Protein AF-A0A074K0G5-F1 (afdb_monomer)

Organism: NCBI:txid1353528

Structure (mmCIF, N/CA/C/O backbone):
data_AF-A0A074K0G5-F1
#
_entry.id   AF-A0A074K0G5-F1
#
loop_
_atom_site.group_PDB
_atom_site.id
_atom_site.type_symbol
_atom_site.label_atom_id
_atom_site.label_alt_id
_atom_site.label_comp_id
_atom_site.label_asym_id
_atom_site.label_entity_id
_atom_site.label_seq_id
_atom_site.pdbx_PDB_ins_code
_atom_site.Cartn_x
_atom_site.Cartn_y
_atom_site.Cartn_z
_atom_site.occupancy
_atom_site.B_iso_or_equiv
_atom_site.auth_seq_id
_atom_site.auth_comp_id
_atom_site.auth_asym_id
_atom_site.auth_atom_id
_atom_site.pdbx_PDB_model_num
ATOM 1 N N . MET A 1 1 ? 4.547 -1.823 -17.440 1.00 55.53 1 MET A N 1
ATOM 2 C CA . MET A 1 1 ? 3.333 -1.815 -16.593 1.00 55.53 1 MET A CA 1
ATOM 3 C C . MET A 1 1 ? 3.706 -0.915 -15.450 1.00 55.53 1 MET A C 1
ATOM 5 O O . MET A 1 1 ? 4.652 -1.234 -14.742 1.00 55.53 1 MET A O 1
ATOM 9 N N . GLU A 1 2 ? 3.093 0.258 -15.399 1.00 66.31 2 GLU A N 1
ATOM 10 C CA . GLU A 1 2 ? 3.555 1.358 -14.555 1.00 66.31 2 GLU A CA 1
ATOM 11 C C . GLU A 1 2 ? 2.892 1.267 -13.178 1.00 66.31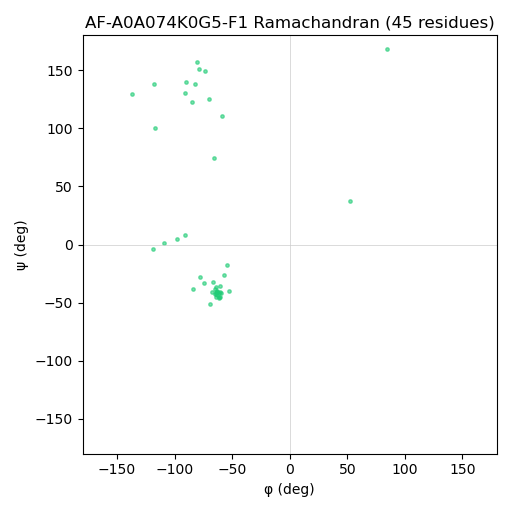 2 GLU A C 1
ATOM 13 O O . GLU A 1 2 ? 1.711 0.939 -13.085 1.00 66.31 2 GLU A O 1
ATOM 18 N N . ALA A 1 3 ? 3.644 1.548 -12.111 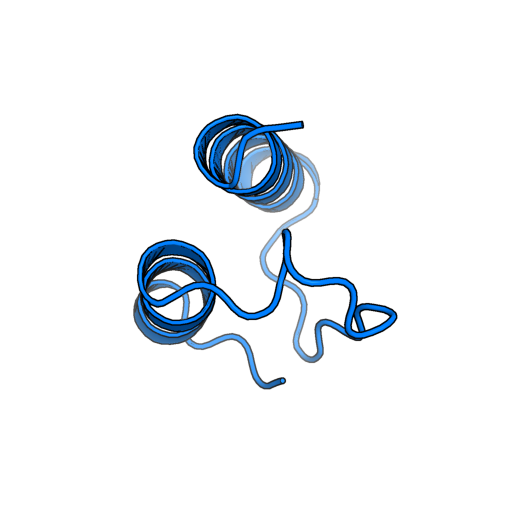1.00 69.56 3 ALA A N 1
ATOM 19 C CA . ALA A 1 3 ? 3.164 1.465 -10.726 1.00 69.56 3 ALA A CA 1
ATOM 20 C C . ALA A 1 3 ? 1.919 2.338 -10.461 1.00 69.56 3 ALA A C 1
ATOM 22 O O . ALA A 1 3 ? 1.106 2.018 -9.597 1.00 69.56 3 ALA A O 1
ATOM 23 N N . GLU A 1 4 ? 1.745 3.406 -11.241 1.00 74.56 4 GLU A N 1
ATOM 24 C CA . GLU A 1 4 ? 0.593 4.310 -11.199 1.00 74.56 4 GLU A CA 1
ATOM 25 C C . GLU A 1 4 ? -0.732 3.586 -11.490 1.00 74.56 4 GLU A C 1
ATOM 27 O O . GLU A 1 4 ? -1.698 3.748 -10.748 1.00 74.56 4 GLU A O 1
ATOM 32 N N . PHE A 1 5 ? -0.747 2.676 -12.469 1.00 80.38 5 PHE A N 1
ATOM 33 C CA . PHE A 1 5 ? -1.929 1.867 -12.782 1.00 80.38 5 PHE A CA 1
ATOM 34 C C . PHE A 1 5 ? -2.326 0.956 -11.612 1.00 80.38 5 PHE A C 1
ATOM 36 O O . PHE A 1 5 ? -3.504 0.825 -11.285 1.00 80.38 5 PHE A O 1
ATOM 43 N N . CYS A 1 6 ? -1.345 0.342 -10.942 1.00 81.31 6 CYS A N 1
ATOM 44 C CA . CYS A 1 6 ? -1.618 -0.502 -9.780 1.00 81.31 6 CYS A CA 1
ATOM 45 C C . CYS A 1 6 ? -2.233 0.312 -8.632 1.00 81.31 6 CYS A C 1
ATOM 47 O O . CYS A 1 6 ? -3.161 -0.163 -7.977 1.00 81.31 6 CYS A O 1
ATOM 49 N N . VAL A 1 7 ? -1.756 1.541 -8.406 1.00 82.06 7 VAL A N 1
ATOM 50 C CA . VAL A 1 7 ? -2.298 2.438 -7.373 1.00 82.06 7 VAL A CA 1
ATOM 51 C C . VAL A 1 7 ? -3.747 2.823 -7.672 1.00 82.06 7 VAL A C 1
ATOM 53 O O . VAL A 1 7 ? -4.572 2.792 -6.760 1.00 82.06 7 VAL A O 1
ATOM 56 N N . GLU A 1 8 ? -4.081 3.139 -8.923 1.00 86.31 8 GLU A N 1
ATOM 57 C CA . GLU A 1 8 ? -5.464 3.446 -9.316 1.00 86.31 8 GLU A CA 1
ATOM 58 C C . GLU A 1 8 ? -6.403 2.262 -9.061 1.00 86.31 8 GLU A C 1
ATOM 60 O O . GLU A 1 8 ? -7.468 2.424 -8.460 1.00 86.31 8 GLU A O 1
ATOM 65 N N . VAL A 1 9 ? -5.984 1.053 -9.443 1.00 86.12 9 VAL A N 1
ATOM 66 C CA . VAL A 1 9 ? -6.764 -0.172 -9.216 1.00 86.12 9 VAL A CA 1
ATOM 67 C C . VAL A 1 9 ? -6.951 -0.452 -7.722 1.00 86.12 9 VAL A C 1
ATOM 69 O O . VAL A 1 9 ? -8.048 -0.823 -7.303 1.00 86.12 9 VAL A O 1
ATOM 72 N N . LEU A 1 10 ? -5.917 -0.243 -6.900 1.00 84.50 10 LEU A N 1
ATOM 73 C CA . LEU A 1 10 ? -6.012 -0.390 -5.446 1.00 84.50 10 LEU A CA 1
ATOM 74 C C . LEU A 1 10 ? -7.024 0.596 -4.848 1.00 84.50 10 LEU A C 1
ATOM 76 O O . LEU A 1 10 ? -7.849 0.204 -4.024 1.00 84.50 10 LEU A O 1
ATOM 80 N N . GLN A 1 11 ? -6.990 1.861 -5.272 1.00 86.88 11 GLN A N 1
ATOM 81 C CA . GLN A 1 11 ? -7.914 2.884 -4.779 1.00 86.88 11 GLN A CA 1
ATOM 82 C C . GLN A 1 11 ? -9.365 2.580 -5.167 1.00 86.88 11 GLN A C 1
ATOM 84 O O . GLN A 1 11 ? -10.256 2.690 -4.323 1.00 86.88 11 GLN A O 1
ATOM 89 N N . ASP A 1 12 ? -9.608 2.147 -6.406 1.00 90.50 12 ASP A N 1
ATOM 90 C CA . ASP A 1 12 ? -10.942 1.735 -6.857 1.00 90.50 12 ASP A CA 1
ATOM 91 C C . ASP A 1 12 ? -11.443 0.503 -6.081 1.00 90.50 12 ASP A C 1
ATOM 93 O O . ASP A 1 12 ? -12.596 0.463 -5.647 1.00 90.50 12 ASP A O 1
ATOM 97 N N . ALA A 1 13 ? -10.572 -0.473 -5.811 1.00 87.12 13 ALA A N 1
ATOM 98 C CA . ALA A 1 13 ? -10.918 -1.641 -5.004 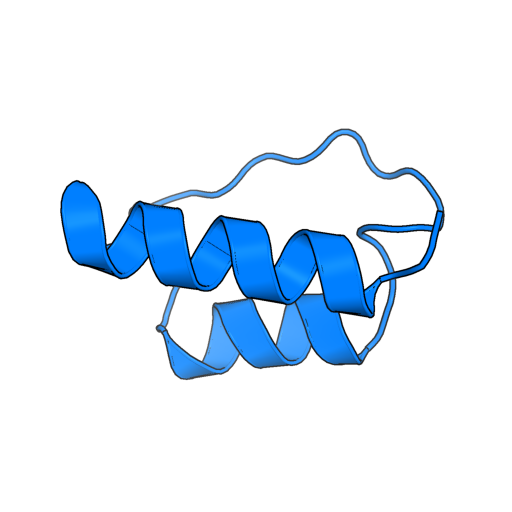1.00 87.12 13 ALA A CA 1
ATOM 99 C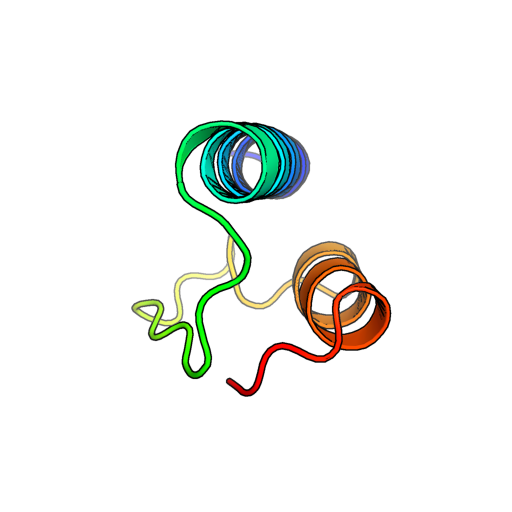 C . ALA A 1 13 ? -11.265 -1.270 -3.551 1.00 87.12 13 ALA A C 1
ATOM 101 O O . ALA A 1 13 ? -12.285 -1.732 -3.037 1.00 87.12 13 ALA A O 1
ATOM 102 N N . ILE A 1 14 ? -10.480 -0.400 -2.907 1.00 87.75 14 ILE A N 1
ATOM 103 C CA . ILE A 1 14 ? -10.770 0.093 -1.551 1.00 87.75 14 ILE A CA 1
ATOM 104 C C . ILE A 1 14 ? -12.104 0.849 -1.524 1.00 87.75 14 ILE A C 1
ATOM 106 O O . ILE A 1 14 ? -12.904 0.649 -0.610 1.00 87.75 14 ILE A O 1
ATOM 110 N N . ALA A 1 15 ? -12.381 1.680 -2.533 1.00 90.56 15 ALA A N 1
ATOM 111 C CA . ALA A 1 15 ? -13.635 2.424 -2.617 1.00 90.56 15 ALA A CA 1
ATOM 112 C C . ALA A 1 15 ? -14.860 1.504 -2.774 1.00 90.56 15 ALA A C 1
ATOM 114 O O . ALA A 1 15 ? -15.918 1.790 -2.215 1.00 90.56 15 ALA A O 1
ATOM 115 N N . ARG A 1 16 ? -14.728 0.397 -3.517 1.00 91.81 16 ARG A N 1
ATOM 116 C CA . ARG A 1 16 ? -15.832 -0.543 -3.788 1.00 91.81 16 ARG A CA 1
ATOM 117 C C . ARG A 1 16 ? -16.056 -1.572 -2.688 1.00 91.81 16 ARG A C 1
ATOM 119 O O . ARG A 1 16 ? -17.201 -1.932 -2.427 1.00 91.81 16 ARG A O 1
ATOM 126 N N . TYR A 1 17 ? -14.983 -2.070 -2.083 1.00 88.56 17 TYR A N 1
ATOM 127 C CA . TYR A 1 17 ? -15.026 -3.243 -1.203 1.00 88.56 17 TYR A CA 1
ATOM 128 C C . TYR A 1 17 ? -14.586 -2.947 0.232 1.00 88.56 17 TYR A C 1
ATOM 130 O O . TYR A 1 17 ? -14.685 -3.816 1.097 1.00 88.56 17 TYR A O 1
ATOM 138 N N . GLY A 1 18 ? -14.148 -1.718 0.503 1.00 84.44 18 GLY A N 1
ATOM 139 C CA . GLY A 1 18 ? -13.560 -1.333 1.774 1.00 84.44 18 GLY A CA 1
ATOM 140 C C . GLY A 1 18 ? -12.070 -1.660 1.850 1.00 84.44 18 GLY A C 1
ATOM 141 O O . GLY A 1 18 ? -11.492 -2.357 1.015 1.00 84.44 18 GLY A O 1
ATOM 142 N N . LYS A 1 19 ? -11.435 -1.106 2.880 1.00 84.38 19 LYS A N 1
ATOM 143 C CA . LYS A 1 19 ? -10.007 -1.262 3.150 1.00 84.38 19 LYS A CA 1
ATOM 144 C C . LYS A 1 19 ? -9.699 -2.705 3.596 1.00 84.38 19 LYS A C 1
ATOM 146 O O . LYS A 1 19 ? -10.273 -3.143 4.595 1.00 84.38 19 LYS A O 1
ATOM 151 N N . PRO A 1 20 ? -8.771 -3.421 2.937 1.00 82.44 20 PRO A N 1
ATOM 152 C CA . PRO A 1 20 ? -8.300 -4.712 3.425 1.00 82.44 20 PRO A CA 1
ATOM 153 C C . PRO A 1 20 ? -7.384 -4.542 4.646 1.00 82.44 20 PRO A C 1
ATOM 155 O O . PRO A 1 20 ? -6.648 -3.563 4.756 1.00 82.44 20 PRO A O 1
ATOM 158 N N . GLU A 1 21 ? -7.382 -5.516 5.557 1.00 75.69 21 GLU A N 1
ATOM 159 C CA . GLU A 1 21 ? -6.439 -5.520 6.688 1.00 75.69 21 GLU A CA 1
ATOM 160 C C . GLU A 1 21 ? -5.010 -5.899 6.261 1.00 75.69 21 GLU A C 1
ATOM 162 O O . GLU A 1 21 ? -4.043 -5.396 6.837 1.00 75.69 21 GLU A O 1
ATOM 167 N N . ILE A 1 22 ? -4.878 -6.771 5.253 1.00 74.25 22 ILE A N 1
ATOM 168 C CA . ILE A 1 22 ? -3.605 -7.289 4.730 1.00 74.25 22 ILE A CA 1
ATOM 169 C C . ILE A 1 22 ? -3.671 -7.303 3.201 1.00 74.25 22 ILE A C 1
ATOM 171 O O . ILE A 1 22 ? -4.620 -7.853 2.634 1.00 74.25 22 ILE A O 1
ATOM 175 N N . MET A 1 23 ? -2.661 -6.738 2.539 1.00 76.44 23 MET A N 1
ATOM 176 C CA . MET A 1 23 ? -2.524 -6.760 1.082 1.00 76.44 23 MET A CA 1
ATOM 177 C C . MET A 1 23 ? -1.254 -7.510 0.681 1.00 76.44 23 MET A C 1
ATOM 179 O O . MET A 1 23 ? -0.162 -6.950 0.670 1.00 76.44 23 MET A O 1
ATOM 183 N N . ASN A 1 24 ? -1.413 -8.772 0.287 1.00 70.06 24 ASN A N 1
ATOM 184 C CA . ASN A 1 24 ? -0.316 -9.558 -0.267 1.00 70.06 24 ASN A CA 1
ATOM 185 C C . ASN A 1 24 ? -0.189 -9.280 -1.769 1.00 70.06 24 ASN A C 1
ATOM 187 O O . ASN A 1 24 ? -1.133 -9.528 -2.519 1.00 70.06 24 ASN A O 1
ATOM 191 N N . SER A 1 25 ? 0.982 -8.826 -2.217 1.00 68.50 25 SER A N 1
ATOM 192 C CA . SER A 1 25 ? 1.344 -8.831 -3.638 1.00 68.50 25 SER A CA 1
ATOM 193 C C . SER A 1 25 ? 2.568 -9.708 -3.864 1.00 68.50 25 SER A C 1
ATOM 195 O O . SER A 1 25 ? 3.546 -9.626 -3.117 1.00 68.50 25 SER A O 1
ATOM 197 N N . ASP A 1 26 ? 2.551 -10.494 -4.930 1.00 66.12 26 ASP A N 1
ATOM 198 C CA . ASP A 1 26 ? 3.743 -11.090 -5.511 1.00 66.12 26 ASP A CA 1
ATOM 199 C C . ASP A 1 26 ? 4.705 -9.963 -5.912 1.00 66.12 26 ASP A C 1
ATOM 201 O O . ASP A 1 26 ? 4.406 -9.161 -6.789 1.00 66.12 26 ASP A O 1
ATOM 205 N N . GLN A 1 27 ? 5.830 -9.837 -5.197 1.00 56.91 27 GLN A N 1
ATOM 206 C CA . GLN A 1 27 ? 6.779 -8.724 -5.327 1.00 56.91 27 GLN A CA 1
ATOM 207 C C . GLN A 1 27 ? 7.477 -8.698 -6.702 1.00 56.91 27 GLN A C 1
ATOM 209 O O . GLN A 1 27 ? 8.655 -9.024 -6.838 1.00 56.91 27 GLN A O 1
ATOM 214 N N . GLY A 1 28 ? 6.751 -8.285 -7.736 1.00 58.91 28 GLY A N 1
ATOM 215 C CA . GLY A 1 28 ? 7.291 -7.771 -8.985 1.00 58.91 28 GLY A CA 1
ATOM 216 C C . GLY A 1 28 ? 7.691 -6.304 -8.824 1.00 58.91 28 GLY A C 1
ATOM 217 O O . GLY A 1 28 ? 7.165 -5.583 -7.975 1.00 58.91 28 GLY A O 1
ATOM 218 N N . SER A 1 29 ? 8.598 -5.818 -9.673 1.00 60.59 29 SER A N 1
ATOM 219 C CA . SER A 1 29 ? 9.097 -4.429 -9.646 1.00 60.59 29 SER A CA 1
ATOM 220 C C . SER A 1 29 ? 7.999 -3.350 -9.706 1.00 60.59 29 SER A C 1
ATOM 222 O O . SER A 1 29 ? 8.247 -2.205 -9.345 1.00 60.59 29 SER A O 1
ATOM 224 N N . GLN A 1 30 ? 6.784 -3.718 -10.122 1.00 58.19 30 GLN A N 1
ATOM 225 C CA . GLN A 1 30 ? 5.603 -2.858 -10.239 1.00 58.19 30 GLN A CA 1
ATOM 226 C C . GLN A 1 30 ? 4.909 -2.563 -8.897 1.00 58.19 30 GLN A C 1
ATOM 228 O O . GLN A 1 30 ? 4.300 -1.509 -8.748 1.00 58.19 30 GLN A O 1
ATOM 233 N N . VAL A 1 31 ? 5.011 -3.474 -7.925 1.00 55.69 31 VAL A N 1
ATOM 234 C CA . VAL A 1 31 ? 4.397 -3.385 -6.581 1.00 55.69 31 VAL A CA 1
ATOM 235 C C . VAL A 1 31 ? 5.443 -3.156 -5.479 1.00 55.69 31 VAL A C 1
A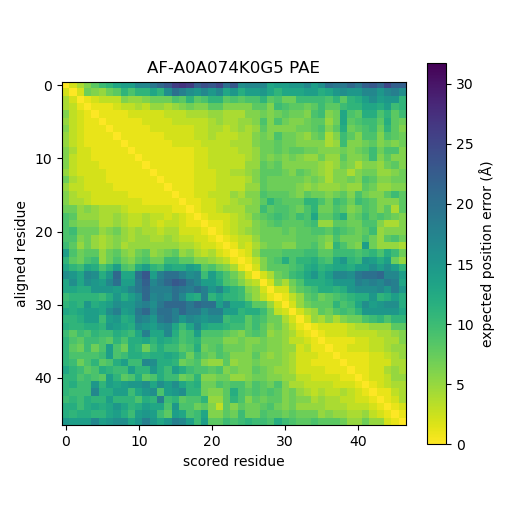TOM 237 O O . VAL A 1 31 ? 5.119 -3.044 -4.304 1.00 55.69 31 VAL A O 1
ATOM 240 N N . ALA A 1 32 ? 6.717 -3.040 -5.860 1.00 59.28 32 ALA A N 1
ATOM 241 C CA . ALA A 1 32 ? 7.837 -2.708 -4.975 1.00 59.28 32 ALA A CA 1
ATOM 242 C C . ALA A 1 32 ? 8.228 -1.211 -5.016 1.00 59.28 32 ALA A C 1
ATOM 244 O O . ALA A 1 32 ? 9.234 -0.813 -4.429 1.00 59.28 32 ALA A O 1
ATOM 245 N N . GLY A 1 33 ? 7.473 -0.377 -5.741 1.00 66.56 33 GLY A N 1
ATOM 246 C CA . GLY A 1 33 ? 7.755 1.052 -5.906 1.00 66.56 33 GLY A CA 1
ATOM 247 C C . GLY A 1 33 ? 7.326 1.911 -4.708 1.00 66.56 33 GLY A C 1
ATOM 248 O O . GLY A 1 33 ? 6.352 1.605 -4.025 1.00 66.56 33 GLY A O 1
ATOM 249 N N . PHE A 1 34 ? 8.021 3.033 -4.488 1.00 68.62 34 PHE A N 1
ATOM 250 C CA . PHE A 1 34 ? 7.753 3.984 -3.394 1.00 68.62 34 PHE A CA 1
ATOM 251 C C . PHE A 1 34 ? 6.288 4.454 -3.335 1.00 68.62 34 PHE A C 1
ATOM 253 O O . PHE A 1 34 ? 5.711 4.537 -2.251 1.00 68.62 34 PHE A O 1
ATOM 260 N N . GLU A 1 35 ? 5.665 4.699 -4.492 1.00 71.00 35 GLU A N 1
ATOM 261 C CA . GLU A 1 35 ? 4.268 5.146 -4.574 1.00 71.00 35 GLU A CA 1
ATOM 262 C C . GLU A 1 35 ? 3.267 4.081 -4.090 1.00 71.00 35 GLU A C 1
ATOM 264 O O . GLU A 1 35 ? 2.265 4.422 -3.463 1.00 71.00 35 GLU A O 1
ATOM 269 N N . TRP A 1 36 ? 3.563 2.790 -4.283 1.00 72.25 36 TRP A N 1
ATOM 270 C CA . TRP A 1 36 ? 2.717 1.689 -3.809 1.00 72.25 36 TRP A CA 1
ATOM 271 C C . TRP A 1 36 ? 2.739 1.580 -2.280 1.00 72.25 36 TRP A C 1
ATOM 273 O O . TRP A 1 36 ? 1.696 1.616 -1.627 1.00 72.25 36 TRP A O 1
ATOM 283 N N . THR A 1 37 ? 3.934 1.546 -1.685 1.00 73.50 37 THR A N 1
ATOM 284 C CA . THR A 1 37 ? 4.096 1.495 -0.223 1.00 73.50 37 THR A CA 1
ATOM 285 C C . THR A 1 37 ? 3.488 2.724 0.458 1.00 73.50 37 THR A C 1
ATOM 287 O O . THR A 1 37 ? 2.904 2.624 1.541 1.00 73.50 37 THR A O 1
ATOM 290 N N . LYS A 1 38 ? 3.581 3.894 -0.186 1.00 78.19 38 LYS A N 1
ATOM 291 C CA . LYS A 1 38 ? 2.972 5.137 0.296 1.00 78.19 38 LYS A CA 1
ATOM 292 C C . LYS A 1 38 ? 1.443 5.088 0.248 1.00 78.19 38 LYS A C 1
ATOM 294 O O . LYS A 1 38 ? 0.810 5.534 1.203 1.00 78.19 38 LYS A O 1
ATOM 299 N N . ALA A 1 39 ? 0.856 4.531 -0.813 1.00 76.75 39 ALA A N 1
ATOM 300 C CA . ALA A 1 39 ? -0.591 4.345 -0.918 1.00 76.75 39 ALA A CA 1
ATOM 301 C C . ALA A 1 39 ? -1.124 3.421 0.191 1.00 76.75 39 ALA A C 1
ATOM 303 O O . ALA A 1 39 ? -2.069 3.789 0.885 1.00 76.75 39 ALA A O 1
ATOM 304 N N . LEU A 1 40 ? -0.458 2.288 0.435 1.00 75.81 40 LEU A N 1
ATOM 305 C CA . LEU A 1 40 ? -0.833 1.366 1.513 1.00 75.81 40 LEU A CA 1
ATOM 306 C C . LEU A 1 40 ? -0.709 2.005 2.901 1.00 75.81 40 LEU A C 1
ATOM 3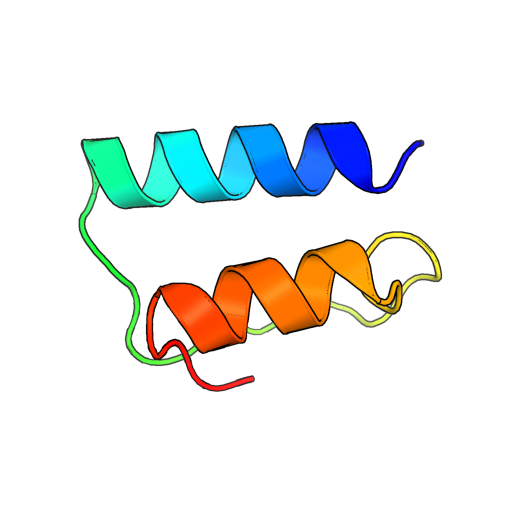08 O O . LEU 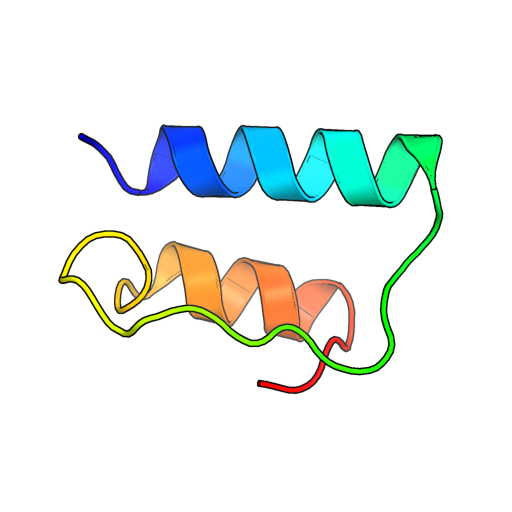A 1 40 ? -1.615 1.881 3.720 1.00 75.81 40 LEU A O 1
ATOM 312 N N . SER A 1 41 ? 0.375 2.747 3.151 1.00 78.19 41 SER A N 1
ATOM 313 C CA . SER A 1 41 ? 0.593 3.429 4.435 1.00 78.19 41 SER A CA 1
ATOM 314 C C . SER A 1 41 ? -0.452 4.515 4.705 1.00 78.19 41 SER A C 1
ATOM 316 O O . SER A 1 41 ? -0.888 4.674 5.842 1.00 78.19 41 SER A O 1
ATOM 318 N N . ARG A 1 42 ? -0.871 5.262 3.671 1.00 80.06 42 ARG A N 1
ATOM 319 C CA . ARG A 1 42 ? -1.928 6.281 3.791 1.00 80.06 42 ARG A CA 1
ATOM 320 C C . ARG A 1 42 ? -3.242 5.662 4.246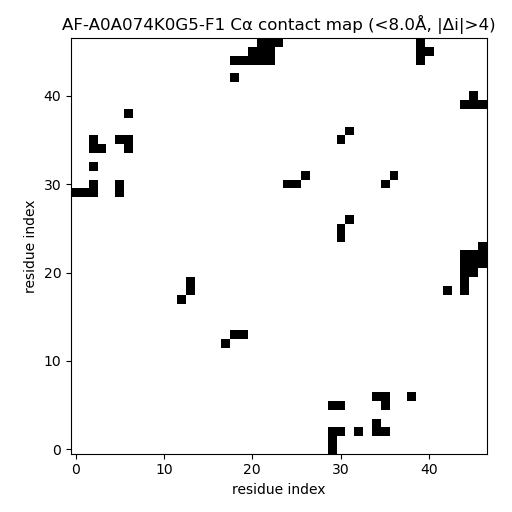 1.00 80.06 42 ARG A C 1
ATOM 322 O O . ARG A 1 42 ? -3.932 6.236 5.084 1.00 80.06 42 ARG A O 1
ATOM 329 N N . ASP A 1 43 ? -3.554 4.496 3.700 1.00 78.62 43 ASP A N 1
ATOM 330 C CA . ASP A 1 43 ? -4.805 3.810 3.977 1.00 78.62 43 ASP A CA 1
ATOM 331 C C . ASP A 1 43 ? -4.655 2.847 5.180 1.00 78.62 43 ASP A C 1
ATOM 333 O O . ASP A 1 43 ? -5.584 2.118 5.508 1.00 78.62 43 ASP A O 1
ATOM 337 N N . ASP A 1 44 ? -3.518 2.883 5.897 1.00 79.75 44 ASP A N 1
ATOM 338 C CA . ASP A 1 44 ? -3.187 2.049 7.066 1.00 79.75 44 ASP A CA 1
ATOM 339 C C . ASP A 1 44 ? -3.377 0.540 6.786 1.00 79.75 44 ASP A C 1
ATOM 341 O O . ASP A 1 44 ? -3.873 -0.238 7.603 1.00 79.75 44 ASP A O 1
ATOM 345 N N . VAL A 1 45 ? -3.032 0.133 5.566 1.00 75.44 45 VAL A N 1
ATOM 346 C CA . VAL A 1 45 ? -3.037 -1.258 5.112 1.00 75.44 45 VAL A CA 1
ATOM 347 C C . VAL A 1 45 ? -1.661 -1.854 5.372 1.00 75.44 45 VAL A C 1
ATOM 349 O O . VAL A 1 45 ? -0.638 -1.271 5.003 1.00 75.44 45 VAL A O 1
ATOM 352 N N . LYS A 1 46 ? -1.627 -3.031 6.001 1.00 72.38 46 LYS A N 1
ATOM 353 C CA . LYS A 1 46 ? -0.378 -3.757 6.237 1.00 72.38 46 LYS A CA 1
ATOM 354 C C . LYS A 1 46 ? 0.010 -4.545 4.985 1.00 72.38 46 LYS A C 1
ATOM 356 O O . LYS A 1 46 ? -0.853 -5.146 4.340 1.00 72.38 46 LYS A O 1
ATOM 361 N N . LEU A 1 47 ? 1.304 -4.512 4.667 1.00 65.50 47 LEU A N 1
ATOM 362 C CA . LEU A 1 47 ? 1.935 -5.441 3.727 1.00 65.50 47 LEU A CA 1
ATOM 363 C C . LEU A 1 47 ? 1.993 -6.840 4.343 1.00 65.50 47 LEU A C 1
ATOM 365 O O . LEU A 1 47 ? 2.361 -6.928 5.539 1.00 65.50 47 LEU A O 1
#

Sequence (47 aa):
MEAEFCVEVLQDAIARYGKPEIMNSDQGSQVAGFEWTKALSRDDVKL

Foldseek 3Di:
DALVVVLVVQVVCCVVPNADQEDDDPDDVSCPDPVNVVSCVVSVHHD

Solvent-accessible surface area (backbone atoms only — not comparable to full-atom values): 2912 Å² total; per-residue (Å²): 128,59,47,67,60,56,47,53,54,51,53,52,47,32,74,75,74,46,81,59,74,64,57,89,68,83,84,43,83,48,67,68,37,71,68,45,57,48,53,33,54,75,70,69,32,40,114

pLDDT: mean 75.2, std 10.04, range [55.53, 91.81]

Radius of gyration: 9.88 Å; Cα contacts (8 Å, |Δi|>4): 38; chains: 1; bounding box: 25×17×24 Å

Secondary structure (DSSP, 8-state):
--HHHHHHHHHHHHHHH---SB------TTTSSHHHHHHHHHTT-B-

Mean predicted aligned error: 7.57 Å

InterPro domains:
  IPR012337 Ribonuclease H-like superfamily [SSF53098] (2-42)
  IPR036397 Ribonuclease H superfamily [G3DSA:3.30.420.10] (1-47)

Nearest PDB structures (foldseek):
  3o4q-assembly1_A-2  TM=9.418E-01  e=2.769E-02  Rous sarcoma virus
  1cz9-assembly1_A-2  TM=9.316E-01  e=3.416E-02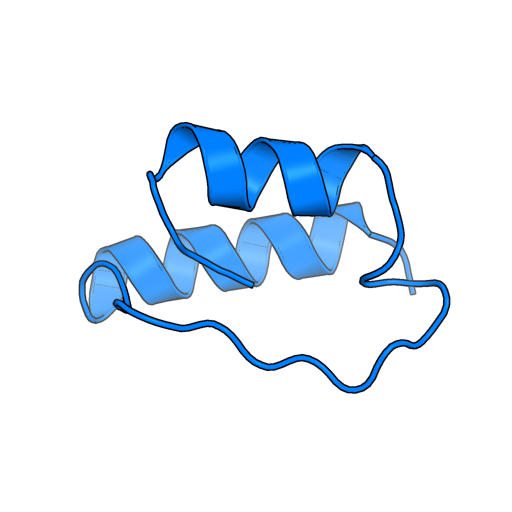  Avian sarcoma virus
  1czb-assembly1_A-2  TM=9.414E-01  e=5.199E-02  Avian sarcoma virus
  1asu-assembly1_A-2  TM=9.455E-01  e=6.414E-02  Avian sarcoma virus
  1vsh-assembly1_A  TM=9.432E-01  e=6.414E-02  Rous sarcoma virus (strain Schmidt-Ruppin)